Protein AF-A0AAW5LLV8-F1 (afdb_monomer)

Organism: Mammaliicoccus sciuri (NCBI:txid1296)

InterPro domains:
  IPR002711 HNH endonuclease [PF01844] (44-89)
  IPR003615 HNH nuclease [SM00507] (31-87)

Secondary structure (DSSP, 8-state):
---HHHHHHHHHHHHHHHHHHHHHHSHHHHHHHHHHHHHTTTB-HHHHHTT---B--EEEESS-TTT-SGGGG-GGGEEEE-HHHHHHHHHHHHHHHTTSS-HHHHHHHS--S--

Foldseek 3Di:
DPDPVVVVVVVVVVVVVVVVVVCCVDPLVVVLFVVQCVVQVQFAQQCVQVVHTDGFDDKDFLPDCVRPVVCVSPSVRIHGHHPVVNVVLVVVVVCCVVVVDDPVVSCVNRDGDDD

Structure (mmCIF, N/CA/C/O backbone):
data_AF-A0AAW5LLV8-F1
#
_entry.id   AF-A0AAW5LLV8-F1
#
loop_
_atom_site.group_PDB
_atom_site.id
_atom_site.type_symbol
_atom_site.label_atom_id
_atom_site.label_alt_id
_atom_site.label_comp_id
_atom_site.label_asym_id
_atom_site.label_entity_id
_atom_site.label_seq_id
_atom_site.pdbx_PDB_ins_code
_atom_site.Cartn_x
_atom_site.Cartn_y
_atom_site.Cartn_z
_atom_site.occupancy
_atom_site.B_iso_or_equiv
_atom_site.auth_seq_id
_atom_site.auth_comp_id
_atom_site.auth_asym_id
_atom_site.auth_atom_id
_atom_site.pdbx_PDB_model_num
ATOM 1 N N . MET A 1 1 ? 26.614 10.230 32.255 1.00 39.31 1 MET A N 1
ATOM 2 C CA . MET A 1 1 ? 26.917 9.014 31.468 1.00 39.31 1 MET A CA 1
ATOM 3 C C . MET A 1 1 ? 25.937 8.973 30.303 1.00 39.31 1 MET A C 1
ATOM 5 O O . MET A 1 1 ? 24.740 8.979 30.550 1.00 39.31 1 MET A O 1
ATOM 9 N N . LYS A 1 2 ? 26.411 9.098 29.056 1.00 35.38 2 LYS A N 1
ATOM 10 C CA . LYS A 1 2 ? 25.548 9.063 27.862 1.00 35.38 2 LYS A CA 1
ATOM 11 C C . LYS A 1 2 ? 25.238 7.593 27.552 1.00 35.38 2 LYS A C 1
ATOM 13 O O . LYS A 1 2 ? 26.169 6.823 27.359 1.00 35.38 2 LYS A O 1
ATOM 18 N N . ASN A 1 3 ? 23.958 7.224 27.584 1.00 43.56 3 ASN A N 1
ATOM 19 C CA . ASN A 1 3 ? 23.469 5.850 27.442 1.00 43.56 3 ASN A CA 1
ATOM 20 C C . ASN A 1 3 ? 23.862 5.230 26.088 1.00 43.56 3 ASN A C 1
ATOM 22 O O . ASN A 1 3 ? 23.452 5.713 25.034 1.00 43.56 3 ASN A O 1
ATOM 26 N N . GLU A 1 4 ? 24.606 4.122 26.124 1.00 45.62 4 GLU A N 1
ATOM 27 C CA . GLU A 1 4 ? 24.960 3.292 24.958 1.00 45.62 4 GLU A CA 1
ATOM 28 C C . GLU A 1 4 ? 23.728 2.673 24.263 1.00 45.62 4 GLU A C 1
ATOM 30 O O . GLU A 1 4 ? 23.782 2.340 23.079 1.00 45.62 4 GLU A O 1
ATOM 35 N N . SER A 1 5 ? 22.588 2.591 24.960 1.00 53.72 5 SER A N 1
ATOM 36 C CA . SER A 1 5 ? 21.329 2.036 24.446 1.00 53.72 5 SER A CA 1
ATOM 37 C C . SER A 1 5 ? 20.678 2.877 23.340 1.00 53.72 5 SER A C 1
ATOM 39 O O . SER A 1 5 ? 20.073 2.316 22.427 1.00 53.72 5 SER A O 1
ATOM 41 N N . THR A 1 6 ? 20.839 4.204 23.353 1.00 51.00 6 THR A N 1
ATOM 42 C CA . THR A 1 6 ? 20.259 5.091 22.327 1.00 51.00 6 THR A CA 1
ATOM 43 C C . THR A 1 6 ? 20.999 4.969 20.989 1.00 51.00 6 THR A C 1
ATOM 45 O O . THR A 1 6 ? 20.378 4.970 19.929 1.00 51.00 6 THR A O 1
ATOM 48 N N . LYS A 1 7 ? 22.324 4.765 21.035 1.00 49.78 7 LYS A N 1
ATOM 49 C CA . LYS A 1 7 ? 23.199 4.690 19.851 1.00 49.78 7 LYS A CA 1
ATOM 50 C C . LYS A 1 7 ? 22.944 3.430 19.012 1.00 49.78 7 LYS A C 1
ATOM 52 O O . LYS A 1 7 ? 23.010 3.472 17.786 1.00 49.78 7 LYS A O 1
ATOM 57 N N . SER A 1 8 ? 22.614 2.324 19.681 1.00 60.62 8 SER A N 1
ATOM 58 C CA . SER A 1 8 ? 22.216 1.047 19.071 1.00 60.62 8 SER A CA 1
ATOM 59 C C . SER A 1 8 ? 20.878 1.153 18.326 1.00 60.62 8 SER A C 1
ATOM 61 O O . SER A 1 8 ? 20.790 0.792 17.151 1.00 60.62 8 SER A O 1
ATOM 63 N N . TYR A 1 9 ? 19.857 1.739 18.963 1.00 58.06 9 TYR A N 1
ATOM 64 C CA . TYR A 1 9 ? 18.528 1.896 18.364 1.00 58.06 9 TYR A CA 1
ATOM 65 C C . TYR A 1 9 ? 18.525 2.849 17.159 1.00 58.06 9 TYR A C 1
ATOM 67 O O . TYR A 1 9 ? 17.908 2.555 16.135 1.00 58.06 9 TYR A O 1
ATOM 75 N N . GLU A 1 10 ? 19.243 3.971 17.245 1.00 60.19 10 GLU A N 1
ATOM 76 C CA . GLU A 1 10 ? 19.370 4.930 16.140 1.00 60.19 10 GLU A CA 1
ATOM 77 C C . GLU A 1 10 ? 20.088 4.325 14.927 1.00 60.19 10 GLU A C 1
ATOM 79 O O . GLU A 1 10 ? 19.669 4.540 13.789 1.00 60.19 10 GLU A O 1
ATOM 84 N N . THR A 1 11 ? 21.122 3.513 15.169 1.00 61.09 11 THR A N 1
ATOM 85 C CA . THR A 1 11 ? 21.874 2.820 14.113 1.00 61.09 11 THR A CA 1
ATOM 86 C C . THR A 1 11 ? 21.008 1.753 13.438 1.00 61.09 11 THR A C 1
ATOM 88 O O . THR A 1 11 ? 20.898 1.738 12.214 1.00 61.09 11 THR A O 1
ATOM 91 N N . TYR A 1 12 ? 20.301 0.932 14.222 1.00 60.12 12 TYR A N 1
ATOM 92 C CA . TYR A 1 12 ? 19.357 -0.068 13.709 1.00 60.12 12 TYR A CA 1
ATOM 93 C C . TYR A 1 12 ? 18.222 0.567 12.887 1.00 60.12 12 TYR A C 1
ATOM 95 O O . TYR A 1 12 ? 17.866 0.087 11.808 1.00 60.12 12 TYR A O 1
ATOM 103 N N . ARG A 1 13 ? 17.672 1.690 13.364 1.00 60.91 13 ARG A N 1
ATOM 104 C CA . ARG A 1 13 ? 16.650 2.460 12.645 1.00 60.91 13 ARG A CA 1
ATOM 105 C C . ARG A 1 13 ? 17.182 2.993 11.310 1.00 60.91 13 ARG A C 1
ATOM 107 O O . ARG A 1 13 ? 16.498 2.871 10.296 1.00 60.91 13 ARG A O 1
ATOM 114 N N . TYR A 1 14 ? 18.391 3.548 11.301 1.00 63.25 14 TYR A N 1
ATOM 115 C CA . TYR A 1 14 ? 19.027 4.089 10.101 1.00 63.25 14 TYR A CA 1
ATOM 116 C C . TYR A 1 14 ? 19.332 3.011 9.048 1.00 63.25 14 TYR A C 1
ATOM 118 O O . TYR A 1 14 ? 19.102 3.223 7.855 1.00 63.25 14 TYR A O 1
ATOM 126 N N . GLU A 1 15 ? 19.805 1.835 9.465 1.00 64.38 15 GLU A N 1
ATOM 127 C CA . GLU A 1 15 ? 20.052 0.705 8.561 1.00 64.38 15 GLU A CA 1
ATOM 128 C C . GLU A 1 15 ? 18.757 0.143 7.962 1.00 64.38 15 GLU A C 1
ATOM 130 O O . GLU A 1 15 ? 18.696 -0.100 6.753 1.00 64.38 15 GLU A O 1
ATOM 135 N N . ARG A 1 16 ? 17.685 0.040 8.761 1.00 65.69 16 ARG A N 1
ATOM 136 C CA . ARG A 1 16 ? 16.348 -0.310 8.258 1.00 65.69 16 ARG A CA 1
ATOM 137 C C . ARG A 1 16 ? 15.821 0.710 7.253 1.00 65.69 16 ARG A C 1
ATOM 139 O O . ARG A 1 16 ? 15.328 0.321 6.198 1.00 65.69 16 ARG A O 1
ATOM 146 N N . ASP A 1 17 ? 15.949 2.006 7.536 1.00 70.62 17 ASP A N 1
ATOM 147 C CA . ASP A 1 17 ? 15.524 3.066 6.614 1.00 70.62 17 ASP A CA 1
ATOM 148 C C . ASP A 1 17 ? 16.286 2.998 5.276 1.00 70.62 17 ASP A C 1
ATOM 150 O O . ASP A 1 17 ? 15.679 3.126 4.210 1.00 70.62 17 ASP A O 1
ATOM 154 N N . LYS A 1 18 ? 17.589 2.682 5.300 1.00 72.81 18 LYS A N 1
ATOM 155 C CA . LYS A 1 18 ? 18.368 2.402 4.080 1.00 72.81 18 LYS A CA 1
ATOM 156 C C . LYS A 1 18 ? 17.859 1.182 3.317 1.00 72.81 18 LYS A C 1
ATOM 158 O O . LYS A 1 18 ? 17.788 1.225 2.087 1.00 72.81 18 LYS A O 1
ATOM 163 N N . GLN A 1 19 ? 17.521 0.105 4.023 1.00 72.69 19 GLN A N 1
ATOM 164 C CA . GLN A 1 19 ? 16.978 -1.103 3.409 1.00 72.69 19 GLN A CA 1
ATOM 165 C C . GLN A 1 19 ? 15.648 -0.806 2.707 1.00 72.69 19 GLN A C 1
ATOM 167 O O . GLN A 1 19 ? 15.497 -1.154 1.539 1.00 72.69 19 GLN A O 1
ATOM 172 N N . PHE A 1 20 ? 14.743 -0.060 3.347 1.00 74.38 20 PHE A N 1
ATOM 173 C CA . PHE A 1 20 ? 13.473 0.359 2.745 1.00 74.38 20 PHE A CA 1
ATOM 174 C C . PHE A 1 20 ? 13.672 1.171 1.461 1.00 74.38 20 PHE A C 1
ATOM 176 O O . PHE A 1 20 ? 13.080 0.853 0.430 1.00 74.38 20 PHE A O 1
ATOM 183 N N . ILE A 1 21 ? 14.556 2.174 1.481 1.00 74.56 21 ILE A N 1
ATOM 184 C CA . ILE A 1 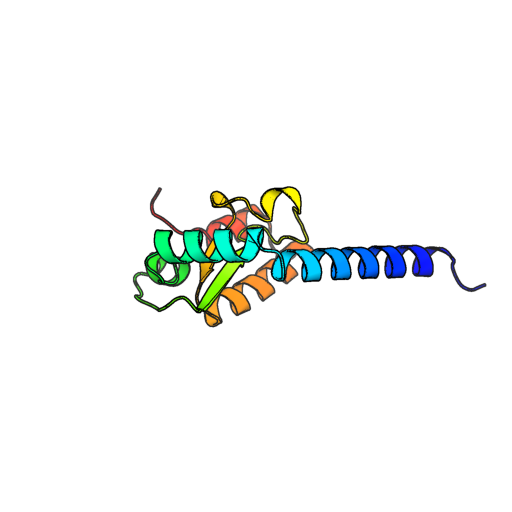21 ? 14.859 2.999 0.297 1.00 74.56 21 ILE A CA 1
ATOM 185 C C . ILE A 1 21 ? 15.421 2.147 -0.851 1.00 74.56 21 ILE A C 1
ATOM 187 O O . ILE A 1 21 ? 15.104 2.384 -2.021 1.00 74.56 21 ILE A O 1
ATOM 191 N N . LYS A 1 22 ? 16.254 1.147 -0.540 1.00 78.25 22 LYS A N 1
ATOM 192 C CA . LYS A 1 22 ? 16.808 0.236 -1.547 1.00 78.25 22 LYS A CA 1
ATOM 193 C C . LYS A 1 22 ? 15.715 -0.607 -2.206 1.00 78.25 22 LYS A C 1
ATOM 195 O O . LYS A 1 22 ? 15.752 -0.770 -3.425 1.00 78.25 22 LYS A O 1
ATOM 200 N N . GLU A 1 23 ? 14.738 -1.087 -1.437 1.00 78.06 23 GLU A N 1
ATOM 201 C CA . GLU A 1 23 ? 13.633 -1.887 -1.975 1.00 78.06 23 GLU A CA 1
ATOM 202 C C . GLU A 1 23 ? 12.763 -1.074 -2.937 1.00 78.06 23 GLU A C 1
ATOM 204 O O . GLU A 1 23 ? 12.510 -1.537 -4.050 1.00 78.06 23 GLU A O 1
ATOM 209 N N . TYR A 1 24 ? 12.426 0.178 -2.602 1.00 73.25 24 TYR A N 1
ATOM 210 C CA . TYR A 1 24 ? 11.686 1.075 -3.507 1.00 73.25 24 TYR A CA 1
ATOM 211 C C . TYR A 1 24 ? 12.422 1.364 -4.826 1.00 73.25 24 TYR A C 1
ATOM 213 O O . TYR A 1 24 ? 11.797 1.628 -5.852 1.00 73.25 24 TYR A O 1
ATOM 221 N N . ASN A 1 25 ? 13.754 1.293 -4.833 1.00 80.06 25 ASN A N 1
ATOM 222 C CA . ASN A 1 25 ? 14.558 1.480 -6.042 1.00 80.06 25 ASN A CA 1
ATOM 223 C C . ASN A 1 25 ? 14.857 0.171 -6.789 1.00 80.06 25 ASN A C 1
ATOM 225 O O . ASN A 1 25 ? 15.403 0.204 -7.899 1.00 80.06 25 ASN A O 1
ATOM 229 N N . SER A 1 26 ? 14.498 -0.976 -6.211 1.00 88.19 26 SER A N 1
ATOM 230 C CA . SER A 1 26 ? 14.795 -2.290 -6.770 1.00 88.19 26 SER A CA 1
ATOM 231 C C . SER A 1 26 ? 14.024 -2.553 -8.070 1.00 88.19 26 SER A C 1
ATOM 233 O O . SER A 1 26 ? 12.922 -2.049 -8.306 1.00 88.19 26 SER A O 1
ATOM 235 N N . LYS A 1 27 ? 14.604 -3.387 -8.944 1.00 92.25 27 LYS A N 1
ATOM 236 C CA . LYS A 1 27 ? 13.912 -3.865 -10.154 1.00 92.25 27 LYS A CA 1
ATOM 237 C C . LYS A 1 27 ? 12.668 -4.684 -9.805 1.00 92.25 27 LYS A C 1
ATOM 239 O O . LYS A 1 27 ? 11.681 -4.589 -10.528 1.00 92.25 27 LYS A O 1
ATOM 244 N N . VAL A 1 28 ? 12.729 -5.440 -8.707 1.00 92.69 28 VAL A N 1
ATOM 245 C CA . VAL A 1 28 ? 11.625 -6.266 -8.204 1.00 92.69 28 VAL A CA 1
ATOM 246 C C . VAL A 1 28 ? 10.431 -5.378 -7.881 1.00 92.69 28 VAL A C 1
ATOM 248 O O . VAL A 1 28 ? 9.383 -5.550 -8.488 1.00 92.69 28 VAL A O 1
ATOM 251 N N . TRP A 1 29 ? 10.619 -4.332 -7.068 1.00 93.06 29 TRP A N 1
ATOM 252 C CA . TRP A 1 29 ? 9.539 -3.400 -6.741 1.00 93.06 29 TRP A CA 1
ATOM 253 C C . TRP A 1 29 ? 8.904 -2.761 -7.975 1.00 93.06 29 TRP A C 1
ATOM 255 O O . TRP A 1 29 ? 7.684 -2.694 -8.076 1.00 93.06 29 TRP A O 1
ATOM 265 N N . LYS A 1 30 ? 9.706 -2.311 -8.946 1.00 93.31 30 LYS A N 1
ATOM 266 C CA . LYS A 1 30 ? 9.171 -1.697 -10.174 1.00 93.31 30 LYS A CA 1
ATOM 267 C C . LYS A 1 30 ? 8.281 -2.664 -10.961 1.00 93.31 30 LYS A C 1
ATOM 269 O O . LYS A 1 30 ? 7.259 -2.240 -11.499 1.00 93.31 30 LYS A O 1
ATOM 274 N N . GLN A 1 31 ? 8.659 -3.941 -11.024 1.00 95.56 31 GLN A N 1
ATOM 275 C CA . GLN A 1 31 ? 7.870 -4.983 -11.685 1.00 95.56 31 GLN A CA 1
ATOM 276 C C . GLN A 1 31 ? 6.609 -5.316 -10.888 1.00 95.56 31 GLN A C 1
ATOM 278 O O . GLN A 1 31 ? 5.520 -5.272 -11.456 1.00 95.56 31 GLN A O 1
ATOM 283 N N . THR A 1 32 ? 6.736 -5.543 -9.578 1.00 95.81 32 THR A N 1
ATOM 284 C CA . THR A 1 32 ? 5.601 -5.789 -8.681 1.00 95.81 32 THR A CA 1
ATOM 285 C C . THR A 1 32 ? 4.600 -4.640 -8.754 1.00 95.81 32 THR A C 1
ATOM 287 O O . THR A 1 32 ? 3.435 -4.867 -9.052 1.00 95.81 32 THR A O 1
ATOM 290 N N . ARG A 1 33 ? 5.053 -3.386 -8.623 1.00 95.81 33 ARG A N 1
ATOM 291 C CA . ARG A 1 33 ? 4.202 -2.192 -8.730 1.00 95.81 33 ARG A CA 1
ATOM 292 C C . ARG A 1 33 ? 3.438 -2.151 -10.053 1.00 95.81 33 ARG A C 1
ATOM 294 O O . ARG A 1 33 ? 2.259 -1.813 -10.061 1.00 95.81 33 ARG A O 1
ATOM 301 N N . LYS A 1 34 ? 4.096 -2.468 -11.174 1.00 96.75 34 LYS A N 1
ATOM 302 C CA . LYS A 1 34 ? 3.437 -2.523 -12.488 1.00 96.75 34 LYS A CA 1
ATOM 303 C C . LYS A 1 34 ? 2.384 -3.633 -12.534 1.00 96.75 34 LYS A C 1
ATOM 305 O O . LYS A 1 34 ? 1.304 -3.394 -13.059 1.00 96.75 34 LYS A O 1
ATOM 310 N N . SER A 1 35 ? 2.690 -4.805 -11.979 1.00 97.56 35 SER A N 1
ATOM 311 C CA . SER A 1 35 ? 1.764 -5.939 -11.910 1.00 97.56 35 SER A CA 1
ATOM 312 C C . SER A 1 35 ? 0.523 -5.616 -11.080 1.00 97.56 35 SER A C 1
ATOM 314 O O . SER A 1 35 ? -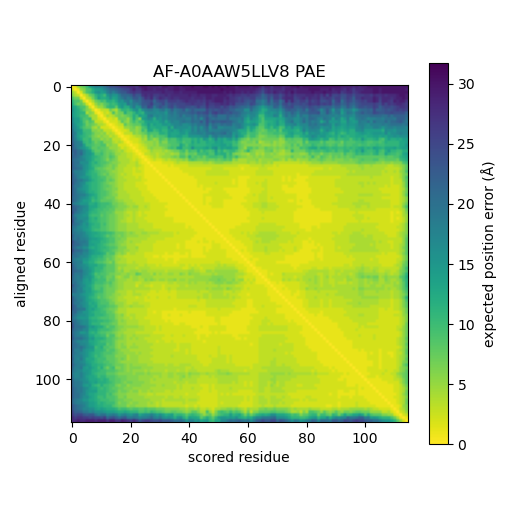0.580 -5.887 -11.533 1.00 97.56 35 SER A O 1
ATOM 316 N N . ILE A 1 36 ? 0.688 -4.992 -9.909 1.00 97.88 36 ILE A N 1
ATOM 317 C CA . ILE A 1 36 ? -0.428 -4.595 -9.037 1.00 97.88 36 ILE A CA 1
ATOM 318 C C . ILE A 1 36 ? -1.296 -3.533 -9.711 1.00 97.88 36 ILE A C 1
ATOM 320 O O . ILE A 1 36 ? -2.507 -3.679 -9.775 1.00 97.88 36 ILE A O 1
ATOM 324 N N . MET A 1 37 ? -0.678 -2.510 -10.308 1.00 97.94 37 MET A N 1
ATOM 325 C CA . MET A 1 37 ? -1.411 -1.487 -11.061 1.00 97.94 37 MET A CA 1
ATOM 326 C C . MET A 1 37 ? -2.197 -2.066 -12.241 1.00 97.94 37 MET A C 1
ATOM 328 O O . MET A 1 37 ? -3.253 -1.541 -12.561 1.00 97.94 37 MET A O 1
ATOM 332 N N . LEU A 1 38 ? -1.687 -3.114 -12.897 1.00 97.88 38 LEU A N 1
ATOM 333 C CA . LEU A 1 38 ? -2.399 -3.791 -13.980 1.00 97.88 38 LEU A CA 1
ATOM 334 C C . LEU A 1 38 ? -3.535 -4.677 -13.453 1.00 97.88 38 LEU A C 1
ATOM 336 O O . LEU A 1 38 ? -4.612 -4.649 -14.028 1.00 97.88 38 LEU A O 1
ATOM 340 N N . ARG A 1 39 ? -3.293 -5.441 -12.379 1.00 97.25 39 ARG A N 1
ATOM 341 C CA . ARG A 1 39 ? -4.300 -6.291 -11.718 1.00 97.25 39 ARG A CA 1
ATOM 342 C C . ARG A 1 39 ? -5.510 -5.473 -11.268 1.00 97.25 39 ARG A C 1
ATOM 344 O O . ARG A 1 39 ? -6.635 -5.916 -11.428 1.00 97.25 39 ARG A O 1
ATOM 351 N N . ASP A 1 40 ? -5.247 -4.289 -10.730 1.00 97.38 40 ASP A N 1
ATOM 352 C CA . ASP A 1 40 ? -6.247 -3.413 -10.122 1.00 97.38 40 ASP A CA 1
ATOM 353 C C . ASP A 1 40 ? -6.836 -2.403 -11.132 1.00 97.38 40 ASP A C 1
ATOM 355 O O . ASP A 1 40 ? -7.399 -1.384 -10.732 1.00 97.38 40 ASP A O 1
ATOM 359 N N . ASP A 1 41 ? -6.641 -2.626 -12.439 1.00 97.56 41 ASP A N 1
ATOM 360 C CA . ASP A 1 41 ? -7.086 -1.762 -13.547 1.00 97.56 41 ASP A CA 1
ATOM 361 C C . ASP A 1 41 ? -6.661 -0.283 -13.428 1.00 97.56 41 ASP A C 1
ATOM 363 O O . ASP A 1 41 ? -7.263 0.632 -13.995 1.00 97.56 41 ASP A O 1
ATOM 367 N N . GLY A 1 42 ? -5.592 -0.010 -12.677 1.00 97.62 42 GLY A N 1
ATOM 368 C CA . GLY A 1 42 ? -5.142 1.343 -12.362 1.00 97.62 42 GLY A CA 1
ATOM 369 C C . GLY A 1 42 ? -6.139 2.135 -11.509 1.00 97.62 42 GLY A C 1
ATOM 370 O O . GLY A 1 42 ? -6.075 3.369 -11.496 1.00 97.62 42 GLY A O 1
ATOM 371 N N . LEU A 1 43 ? -7.046 1.456 -10.805 1.00 98.12 43 LEU A N 1
ATOM 372 C CA . LEU A 1 43 ? -8.069 2.039 -9.943 1.00 98.12 43 LEU A CA 1
ATOM 373 C C . LEU A 1 43 ? -7.729 1.852 -8.464 1.00 98.12 43 LEU A C 1
ATOM 375 O O . LEU A 1 43 ? -7.136 0.858 -8.050 1.00 98.12 43 LEU A O 1
ATOM 379 N N . CYS A 1 44 ? -8.119 2.833 -7.654 1.00 97.94 44 CYS A N 1
ATOM 380 C CA . CYS A 1 44 ? -8.024 2.758 -6.204 1.00 97.94 44 CYS A CA 1
ATOM 381 C C . CYS A 1 44 ? -9.024 1.722 -5.684 1.00 97.94 44 CYS A C 1
ATOM 383 O O . CYS A 1 44 ? -10.230 1.971 -5.714 1.00 97.94 44 CYS A O 1
ATOM 385 N N . GLN A 1 45 ? -8.530 0.602 -5.158 1.00 97.38 45 GLN A N 1
ATOM 386 C CA . GLN A 1 45 ? -9.395 -0.489 -4.697 1.00 97.38 45 GLN A CA 1
ATOM 387 C C . GLN A 1 45 ? -10.205 -0.112 -3.452 1.00 97.38 45 GLN A C 1
ATOM 389 O O . GLN A 1 45 ? -11.341 -0.549 -3.299 1.00 97.38 45 GLN A O 1
ATOM 394 N N . TYR A 1 46 ? -9.679 0.779 -2.606 1.00 96.62 46 TYR A N 1
ATOM 395 C CA . TYR A 1 46 ? -10.435 1.326 -1.476 1.00 96.62 46 TYR A CA 1
ATOM 396 C C . TYR A 1 46 ? -11.599 2.215 -1.935 1.00 96.62 46 TYR A C 1
ATOM 398 O O . TYR A 1 46 ? -12.690 2.128 -1.387 1.00 96.62 46 TYR A O 1
ATOM 406 N N . CYS A 1 47 ? -11.400 3.050 -2.964 1.00 96.81 47 CYS A N 1
ATO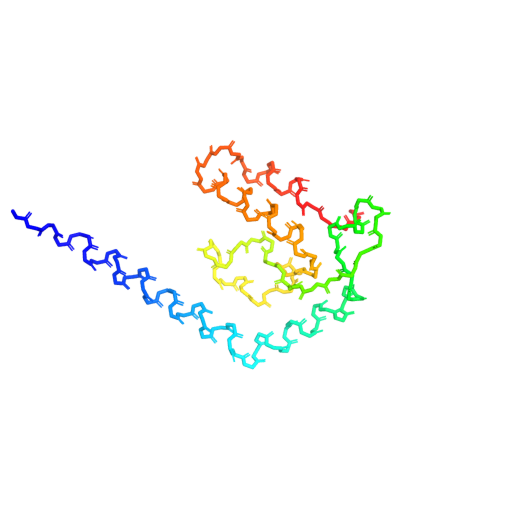M 407 C CA . CYS A 1 47 ? -12.507 3.813 -3.552 1.00 96.81 47 CYS A CA 1
ATOM 408 C C . CYS A 1 47 ? -13.522 2.869 -4.200 1.00 96.81 47 CYS A C 1
ATOM 410 O O . CYS A 1 47 ? -14.719 3.084 -4.051 1.00 96.81 47 CYS A O 1
ATOM 412 N N . LEU A 1 48 ? -13.056 1.821 -4.886 1.00 96.19 48 LEU A N 1
ATOM 413 C CA . LEU A 1 48 ? -13.935 0.863 -5.548 1.00 96.19 48 LEU A CA 1
ATOM 414 C C . LEU A 1 48 ? -14.832 0.125 -4.542 1.00 96.19 48 LEU A C 1
ATOM 416 O O . LEU A 1 48 ? -16.032 0.026 -4.779 1.00 96.19 48 LEU A O 1
ATOM 420 N N . ALA A 1 49 ? -14.285 -0.283 -3.392 1.00 94.12 49 ALA A N 1
ATOM 421 C CA . ALA A 1 49 ? -15.051 -0.856 -2.281 1.00 94.12 49 ALA A CA 1
ATOM 422 C C . ALA A 1 49 ? -16.078 0.130 -1.678 1.00 94.12 49 ALA A C 1
ATOM 424 O O . ALA A 1 49 ? -17.115 -0.279 -1.167 1.00 94.12 49 ALA A O 1
ATOM 425 N N . GLU A 1 50 ? -15.825 1.439 -1.777 1.00 94.62 50 GLU A N 1
ATOM 426 C CA . GLU A 1 50 ? -16.773 2.509 -1.424 1.00 94.62 50 GLU A CA 1
ATOM 427 C C . GLU A 1 50 ? -17.787 2.813 -2.557 1.00 94.62 50 GLU A C 1
ATOM 429 O O . GLU A 1 50 ? -18.601 3.728 -2.424 1.00 94.62 50 GLU A O 1
ATOM 434 N N . GLY A 1 51 ? -17.746 2.092 -3.687 1.00 95.25 51 GLY A N 1
ATOM 435 C CA . GLY A 1 51 ? -18.589 2.339 -4.866 1.00 95.25 51 GLY A CA 1
ATOM 436 C C . GLY A 1 51 ? -18.145 3.533 -5.725 1.00 95.25 51 GLY A C 1
ATOM 437 O O . GLY A 1 51 ? -18.928 4.060 -6.517 1.00 95.25 51 GLY A O 1
ATOM 438 N N . ILE A 1 52 ? -16.900 3.989 -5.571 1.00 96.56 52 ILE A N 1
ATOM 439 C CA . ILE A 1 52 ? -16.342 5.183 -6.216 1.00 96.56 52 ILE A CA 1
ATOM 440 C C . ILE A 1 52 ? -15.252 4.781 -7.216 1.00 96.56 52 ILE A C 1
ATOM 442 O O . ILE A 1 52 ? -14.238 4.183 -6.860 1.00 96.56 52 ILE A O 1
ATOM 446 N N . ILE A 1 53 ? -15.385 5.211 -8.472 1.00 97.44 53 ILE A N 1
ATOM 447 C CA . ILE A 1 53 ? -14.315 5.056 -9.465 1.00 97.44 53 ILE A CA 1
ATOM 448 C C . ILE A 1 53 ? -13.297 6.183 -9.295 1.00 97.44 53 ILE A C 1
ATOM 450 O O . ILE A 1 53 ? -13.584 7.356 -9.529 1.00 97.44 53 ILE A O 1
ATOM 454 N N . CYS A 1 54 ? -12.083 5.824 -8.892 1.00 97.62 54 CYS A N 1
ATOM 455 C CA . CYS A 1 54 ? -10.987 6.761 -8.690 1.00 97.62 54 CYS A CA 1
ATOM 456 C C . CYS A 1 54 ? -9.685 6.147 -9.200 1.00 97.62 54 CYS A C 1
ATOM 458 O O . CYS A 1 54 ? -9.403 4.982 -8.932 1.00 97.62 54 CYS A O 1
ATOM 460 N N . LYS A 1 55 ? -8.877 6.933 -9.911 1.00 98.25 55 LYS A N 1
ATOM 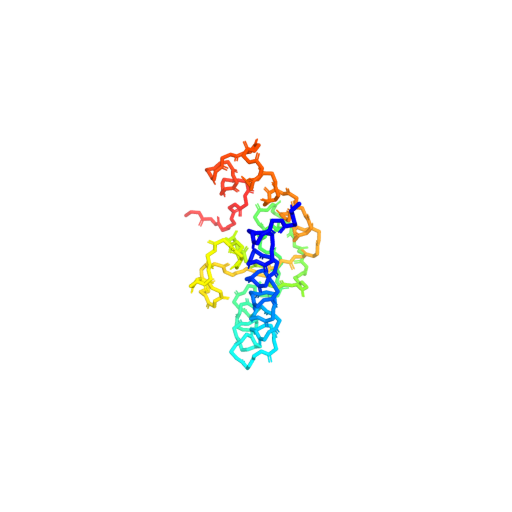461 C CA . LYS A 1 55 ? -7.572 6.494 -10.409 1.00 98.25 55 LYS A CA 1
ATOM 462 C C . LYS A 1 55 ? -6.601 6.247 -9.247 1.00 98.25 55 LYS A C 1
ATOM 464 O O . LYS A 1 55 ? -6.510 7.057 -8.326 1.00 98.25 55 LYS A O 1
ATOM 469 N N . ALA A 1 56 ? -5.839 5.160 -9.322 1.00 98.12 56 ALA A N 1
ATOM 470 C CA . ALA A 1 56 ? -4.719 4.908 -8.428 1.00 98.12 56 ALA A CA 1
ATOM 471 C C . ALA A 1 56 ? -3.465 5.684 -8.854 1.00 98.12 56 ALA A C 1
ATOM 473 O O . ALA A 1 56 ? -3.153 5.850 -10.036 1.00 98.12 56 ALA A O 1
ATOM 474 N N . GLU A 1 57 ? -2.701 6.121 -7.859 1.00 97.62 57 GLU A N 1
ATOM 475 C CA . GLU A 1 57 ? -1.455 6.874 -8.044 1.00 97.62 57 GLU A CA 1
ATOM 476 C C . GLU A 1 57 ? -0.273 6.143 -7.396 1.00 97.62 57 GLU A C 1
ATOM 478 O O . GLU A 1 57 ? 0.864 6.189 -7.884 1.00 97.62 57 GLU A O 1
ATOM 483 N N . VAL A 1 58 ? -0.552 5.391 -6.332 1.00 96.19 58 VAL A N 1
ATOM 484 C CA . VAL A 1 58 ? 0.430 4.656 -5.537 1.00 96.19 58 VAL A CA 1
ATOM 485 C C . VAL A 1 58 ? 0.023 3.196 -5.381 1.00 96.19 58 VAL A C 1
ATOM 487 O O . VAL A 1 58 ? -1.141 2.845 -5.553 1.00 96.19 58 VAL A O 1
ATOM 490 N N . VAL A 1 59 ? 1.002 2.342 -5.088 1.00 96.31 59 VAL A N 1
ATOM 491 C CA . VAL A 1 59 ? 0.737 1.002 -4.556 1.00 96.31 59 VAL A CA 1
ATOM 492 C C . VAL A 1 59 ? 1.005 1.080 -3.063 1.00 96.31 59 VAL A C 1
ATOM 494 O O . VAL A 1 59 ? 2.106 1.463 -2.667 1.00 96.31 59 VAL A O 1
ATOM 497 N N . ASP A 1 60 ? -0.016 0.774 -2.281 1.00 95.00 60 ASP A N 1
ATOM 498 C CA . ASP A 1 60 ? -0.024 0.791 -0.826 1.00 95.00 60 ASP A CA 1
ATOM 499 C C . ASP A 1 60 ? 0.186 -0.630 -0.276 1.00 95.00 60 ASP A C 1
ATOM 501 O O . ASP A 1 60 ? -0.211 -1.616 -0.900 1.00 95.00 60 ASP A O 1
ATOM 505 N N . HIS A 1 61 ? 0.829 -0.725 0.887 1.00 93.06 61 HIS A N 1
ATOM 506 C CA . HIS A 1 61 ? 1.050 -1.976 1.615 1.00 93.06 61 HIS A CA 1
ATOM 507 C C . HIS A 1 61 ? -0.045 -2.147 2.662 1.00 93.06 61 HIS A C 1
ATOM 509 O O . HIS A 1 61 ? -0.033 -1.411 3.643 1.00 93.06 61 HIS A O 1
ATOM 515 N N . PHE A 1 62 ? -0.954 -3.115 2.521 1.00 90.94 62 PHE A N 1
ATOM 516 C CA . PHE A 1 62 ? -2.044 -3.329 3.482 1.00 90.94 62 PHE A CA 1
ATOM 517 C C . PHE A 1 62 ? -1.522 -3.508 4.918 1.00 90.94 62 PHE A C 1
ATOM 519 O O . PHE A 1 62 ? -1.935 -2.786 5.822 1.00 90.94 62 PHE A O 1
ATOM 526 N N . ILE A 1 63 ? -0.546 -4.397 5.108 1.00 86.69 63 ILE A N 1
ATOM 527 C CA . ILE A 1 63 ? 0.314 -4.451 6.293 1.00 86.69 63 ILE A CA 1
ATOM 528 C C . ILE A 1 63 ? 1.596 -3.677 5.971 1.00 86.69 63 ILE A C 1
ATOM 530 O O . ILE A 1 63 ? 2.308 -4.068 5.037 1.00 86.69 63 ILE A O 1
ATOM 534 N N . PRO A 1 64 ? 1.939 -2.623 6.733 1.00 84.50 64 PRO A N 1
ATOM 535 C CA . PRO A 1 64 ? 3.097 -1.793 6.434 1.00 84.50 64 PRO A CA 1
ATOM 536 C C . PRO A 1 64 ? 4.388 -2.602 6.383 1.00 84.50 64 PRO A C 1
ATOM 538 O O . PRO A 1 64 ? 4.670 -3.413 7.263 1.00 84.50 64 PRO A O 1
ATOM 541 N N . MET A 1 65 ? 5.254 -2.286 5.419 1.00 84.19 65 MET A N 1
ATOM 542 C CA . MET A 1 65 ? 6.572 -2.922 5.276 1.00 84.19 65 MET A CA 1
ATOM 543 C C . MET A 1 65 ? 7.436 -2.818 6.550 1.00 84.19 65 MET A C 1
ATOM 545 O O . MET A 1 65 ? 8.342 -3.617 6.777 1.00 84.19 65 MET A O 1
ATOM 549 N N . ARG A 1 66 ? 7.183 -1.802 7.390 1.00 79.62 66 ARG A N 1
ATOM 550 C CA . ARG A 1 66 ? 7.875 -1.622 8.673 1.00 79.62 66 ARG A CA 1
ATOM 551 C C . ARG A 1 66 ? 7.432 -2.622 9.745 1.00 79.62 66 ARG A C 1
ATOM 553 O O . ARG A 1 66 ? 8.205 -2.835 10.680 1.00 79.62 66 ARG A O 1
ATOM 560 N N . ASP A 1 67 ? 6.244 -3.188 9.603 1.00 80.94 67 ASP A N 1
ATOM 561 C CA . ASP A 1 67 ? 5.635 -4.091 10.572 1.00 80.94 67 ASP A CA 1
ATOM 562 C C . ASP A 1 67 ? 5.803 -5.558 10.133 1.00 80.94 67 ASP A C 1
ATOM 564 O O . ASP A 1 67 ? 6.000 -6.422 10.982 1.00 80.94 67 ASP A O 1
ATOM 568 N N . ASP A 1 68 ? 5.836 -5.828 8.820 1.00 84.62 68 ASP A N 1
ATOM 569 C CA . ASP A 1 68 ? 6.140 -7.145 8.246 1.00 84.62 68 ASP A CA 1
ATOM 570 C C . ASP A 1 68 ? 6.947 -7.003 6.938 1.00 84.62 68 ASP A C 1
ATOM 572 O O . ASP A 1 68 ? 6.417 -6.685 5.870 1.00 84.62 68 ASP A O 1
ATOM 576 N N . PHE A 1 69 ? 8.267 -7.198 7.025 1.00 85.31 69 PHE A N 1
ATOM 577 C CA . PHE A 1 69 ? 9.172 -7.033 5.882 1.00 85.31 69 PHE A CA 1
ATOM 578 C C . PHE A 1 69 ? 9.098 -8.190 4.880 1.00 85.31 69 PHE A C 1
ATOM 580 O O . PHE A 1 69 ? 9.423 -8.014 3.700 1.00 85.31 69 PHE A O 1
ATOM 587 N N . ASP A 1 70 ? 8.669 -9.371 5.319 1.00 88.75 70 ASP A N 1
ATOM 588 C CA . ASP A 1 70 ? 8.592 -10.549 4.456 1.00 88.75 70 ASP A CA 1
ATOM 589 C C . ASP A 1 70 ? 7.465 -10.393 3.430 1.00 88.75 70 ASP A C 1
ATOM 591 O O . ASP A 1 70 ? 7.608 -10.813 2.282 1.00 88.75 70 ASP A O 1
ATOM 595 N N . LYS A 1 71 ? 6.422 -9.629 3.776 1.00 89.00 71 LYS A N 1
ATOM 596 C CA . LYS A 1 71 ? 5.314 -9.267 2.880 1.00 89.00 71 LYS A CA 1
ATOM 597 C C . LYS A 1 71 ? 5.573 -8.086 1.944 1.00 89.00 71 LYS A C 1
ATOM 599 O O . LYS A 1 71 ? 4.664 -7.627 1.253 1.00 89.00 71 LYS A O 1
ATOM 604 N N . ARG A 1 72 ? 6.795 -7.547 1.883 1.00 91.88 72 ARG A N 1
ATOM 605 C CA . ARG A 1 72 ? 7.085 -6.319 1.108 1.00 91.88 72 ARG A CA 1
ATOM 606 C C . ARG A 1 72 ? 6.797 -6.421 -0.395 1.00 91.88 72 ARG A C 1
ATOM 608 O O . ARG A 1 72 ? 6.543 -5.393 -1.024 1.00 91.88 72 ARG A O 1
ATOM 615 N N . PHE A 1 73 ? 6.858 -7.633 -0.950 1.00 92.25 73 PHE A N 1
ATOM 616 C CA . PHE A 1 73 ? 6.566 -7.950 -2.355 1.00 92.25 73 PHE A CA 1
ATOM 617 C C . PHE A 1 73 ? 5.404 -8.930 -2.521 1.00 92.25 73 PHE A C 1
ATOM 619 O O . PHE A 1 73 ? 5.160 -9.392 -3.634 1.00 92.25 73 PHE A O 1
ATOM 626 N N . ASP A 1 74 ? 4.720 -9.252 -1.428 1.00 93.62 74 ASP A N 1
ATOM 627 C CA . ASP A 1 74 ? 3.555 -10.120 -1.448 1.00 93.62 74 ASP A CA 1
ATOM 628 C C . ASP A 1 74 ? 2.398 -9.382 -2.127 1.00 93.62 74 ASP A C 1
ATOM 630 O O . ASP A 1 74 ? 2.012 -8.295 -1.697 1.00 93.62 74 ASP A O 1
ATOM 634 N N . ALA A 1 75 ? 1.877 -9.948 -3.214 1.00 92.69 75 ALA A N 1
ATOM 635 C CA . ALA A 1 75 ? 0.820 -9.321 -3.994 1.00 92.69 75 ALA A CA 1
ATOM 636 C C . ALA A 1 75 ? -0.489 -9.188 -3.203 1.00 92.69 75 ALA A C 1
ATOM 638 O O . ALA A 1 75 ? -1.220 -8.223 -3.426 1.00 92.69 75 ALA A O 1
ATOM 639 N N . ASP A 1 76 ? -0.750 -10.092 -2.258 1.00 92.31 76 ASP A N 1
ATOM 640 C CA . ASP A 1 76 ? -1.950 -10.060 -1.412 1.00 92.31 76 ASP A CA 1
ATOM 641 C C . ASP A 1 76 ? -1.847 -8.963 -0.342 1.00 92.31 76 ASP A C 1
ATOM 643 O O . ASP A 1 76 ? -2.844 -8.482 0.194 1.00 92.31 76 ASP A O 1
ATOM 647 N N . ASN A 1 77 ? -0.623 -8.508 -0.066 1.00 93.88 77 ASN A N 1
ATOM 648 C CA . ASN A 1 77 ? -0.350 -7.388 0.822 1.00 93.88 77 ASN A CA 1
ATOM 649 C C . ASN A 1 77 ? -0.242 -6.041 0.085 1.00 93.88 77 ASN A C 1
ATOM 651 O O . ASN A 1 77 ? 0.044 -5.024 0.716 1.00 93.88 77 ASN A O 1
ATOM 655 N N . LEU A 1 78 ? -0.420 -6.010 -1.238 1.00 95.31 78 LEU A N 1
ATOM 656 C CA . LEU A 1 78 ? -0.225 -4.821 -2.065 1.00 95.31 78 LEU A CA 1
ATOM 657 C C . LEU A 1 78 ? -1.497 -4.452 -2.817 1.00 95.31 78 LEU A C 1
ATOM 659 O O . LEU A 1 78 ? -2.145 -5.305 -3.420 1.00 95.31 78 LEU A O 1
ATOM 663 N N . VAL A 1 79 ? -1.804 -3.158 -2.854 1.00 96.44 79 VAL A N 1
ATOM 664 C CA . VAL A 1 79 ? -3.035 -2.655 -3.470 1.00 96.44 79 VAL A CA 1
ATOM 665 C C . VAL A 1 79 ? -2.822 -1.324 -4.175 1.00 96.44 79 VAL A C 1
ATOM 667 O O . VAL A 1 79 ? -2.121 -0.443 -3.677 1.00 96.44 79 VAL A O 1
ATOM 670 N N . ALA A 1 80 ? -3.418 -1.147 -5.350 1.00 97.88 80 ALA A N 1
ATOM 671 C CA . ALA A 1 80 ? -3.450 0.139 -6.024 1.00 97.88 80 ALA A CA 1
ATOM 672 C C . ALA A 1 80 ? -4.380 1.103 -5.265 1.00 97.88 80 ALA A C 1
ATOM 674 O O . ALA A 1 80 ? -5.543 0.807 -4.988 1.00 97.88 80 ALA A O 1
ATOM 675 N N . SER A 1 81 ? -3.856 2.276 -4.912 1.00 97.94 81 SER A N 1
ATOM 676 C CA . SER A 1 81 ? -4.519 3.242 -4.037 1.00 97.94 81 SER A CA 1
ATOM 677 C C . SER A 1 81 ? -4.353 4.677 -4.544 1.00 97.94 81 SER A C 1
ATOM 679 O O . SER A 1 81 ? -3.377 5.029 -5.219 1.00 97.94 81 SER A O 1
ATOM 681 N N . CYS A 1 82 ? -5.329 5.527 -4.229 1.00 97.94 82 CYS A N 1
ATOM 682 C CA . CYS A 1 82 ? -5.225 6.971 -4.421 1.00 97.94 82 CYS A CA 1
ATOM 683 C C . CYS A 1 82 ? -4.442 7.615 -3.266 1.00 97.94 82 CYS A C 1
ATOM 685 O O . CYS A 1 82 ? -4.370 7.076 -2.158 1.00 97.94 82 CYS A O 1
ATOM 687 N N . ILE A 1 83 ? -3.898 8.817 -3.481 1.00 97.31 83 ILE A N 1
ATOM 688 C CA . ILE A 1 83 ? -3.137 9.524 -2.436 1.00 97.31 83 ILE A CA 1
ATOM 689 C C . ILE A 1 83 ? -3.988 9.803 -1.186 1.00 97.31 83 ILE A C 1
ATOM 691 O O . ILE A 1 83 ? -3.475 9.740 -0.064 1.00 97.31 83 ILE A O 1
ATOM 695 N N . ARG A 1 84 ? -5.294 10.060 -1.352 1.00 96.94 84 ARG A N 1
ATOM 696 C CA . ARG A 1 84 ? -6.220 10.310 -0.235 1.00 96.94 84 ARG A CA 1
ATOM 697 C C . ARG A 1 84 ? -6.290 9.111 0.709 1.00 96.94 84 ARG A C 1
ATOM 699 O O . ARG A 1 84 ? -6.057 9.276 1.904 1.00 96.94 84 ARG A O 1
ATOM 706 N N . HIS A 1 85 ? -6.599 7.923 0.189 1.00 97.12 85 HIS A N 1
ATOM 707 C CA . HIS A 1 85 ? -6.697 6.708 1.002 1.00 97.12 85 HIS A CA 1
ATOM 708 C C . HIS A 1 85 ? -5.348 6.310 1.584 1.00 97.12 85 HIS A C 1
ATOM 710 O O . HIS A 1 85 ? -5.293 6.022 2.773 1.00 97.12 85 HIS A O 1
ATOM 716 N N . ASN A 1 86 ? -4.260 6.416 0.816 1.00 95.00 86 ASN A N 1
ATOM 717 C CA . ASN A 1 86 ? -2.912 6.185 1.339 1.00 95.00 86 ASN A CA 1
ATOM 718 C C . ASN A 1 86 ? -2.602 7.078 2.561 1.00 95.00 86 ASN A C 1
ATOM 720 O O . ASN A 1 86 ? -2.133 6.599 3.588 1.00 95.00 86 ASN A O 1
ATOM 724 N N . THR A 1 87 ? -2.949 8.369 2.496 1.00 94.38 87 THR A N 1
ATOM 725 C CA . THR A 1 87 ? -2.751 9.322 3.608 1.00 94.38 87 THR A CA 1
ATOM 726 C C . THR A 1 87 ? -3.647 9.014 4.812 1.00 94.38 87 THR A C 1
ATOM 728 O O . THR A 1 87 ? -3.239 9.157 5.965 1.00 94.38 87 THR A O 1
ATOM 731 N N . LEU A 1 88 ? -4.900 8.624 4.570 1.00 95.38 88 LEU A N 1
ATOM 732 C CA . LEU A 1 88 ? -5.830 8.240 5.633 1.00 95.38 88 LEU A CA 1
ATOM 733 C C . LEU A 1 88 ? -5.373 6.956 6.335 1.00 95.38 88 LEU A C 1
ATOM 735 O O . LEU A 1 88 ? -5.422 6.887 7.564 1.00 95.38 88 LEU A O 1
ATOM 739 N N . LYS A 1 89 ? -4.882 5.979 5.572 1.00 94.62 89 LYS A N 1
ATOM 740 C CA . LYS A 1 89 ? -4.392 4.706 6.093 1.00 94.62 89 LYS A CA 1
ATOM 741 C C . LYS A 1 89 ? -3.121 4.877 6.904 1.00 94.62 89 LYS A C 1
ATOM 743 O O . LYS A 1 89 ? -3.049 4.327 7.996 1.00 94.62 89 LYS A O 1
ATOM 748 N N . GLU A 1 90 ? -2.195 5.735 6.476 1.00 92.12 90 GLU A N 1
ATOM 749 C CA . GLU A 1 90 ? -1.003 6.073 7.265 1.00 92.12 90 GLU A CA 1
ATOM 750 C C . GLU A 1 90 ? -1.369 6.583 8.674 1.00 92.12 90 GLU A C 1
ATOM 752 O O . GLU A 1 90 ? -0.733 6.214 9.666 1.00 92.12 90 GLU A O 1
ATOM 757 N N . LYS A 1 91 ? -2.432 7.391 8.798 1.00 93.62 91 LYS A N 1
ATOM 758 C CA . LYS A 1 91 ? -2.925 7.846 10.110 1.00 93.62 91 LYS A CA 1
ATOM 759 C C . LYS A 1 91 ? -3.441 6.683 10.955 1.00 93.62 91 LYS A C 1
ATOM 761 O O . LYS A 1 91 ? -3.143 6.624 12.145 1.00 93.62 91 LYS A O 1
ATOM 766 N N . ASP A 1 92 ? -4.189 5.752 10.370 1.00 94.12 92 ASP A N 1
ATOM 767 C CA . ASP A 1 92 ? -4.675 4.580 11.103 1.00 94.12 92 ASP A CA 1
ATOM 768 C C . ASP A 1 92 ? -3.556 3.592 11.448 1.00 94.12 92 ASP A C 1
ATOM 770 O O . ASP A 1 92 ? -3.582 3.005 12.523 1.00 94.12 92 ASP A O 1
ATOM 774 N N . GLU A 1 93 ? -2.522 3.466 10.620 1.00 92.00 93 GLU A N 1
ATOM 775 C CA . GLU A 1 93 ? -1.319 2.698 10.954 1.00 92.00 93 GLU A CA 1
ATOM 776 C C . GLU A 1 93 ? -0.594 3.289 12.168 1.00 92.00 93 GLU A C 1
ATOM 778 O O . GLU A 1 93 ? -0.120 2.559 13.038 1.00 92.00 93 GLU A O 1
ATOM 783 N N . GLN A 1 94 ? -0.52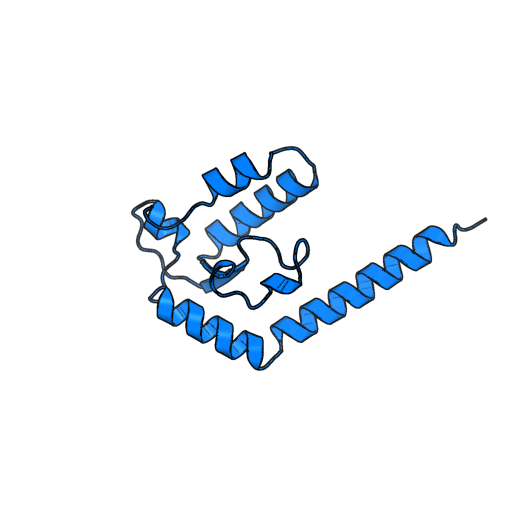0 4.622 12.267 1.00 90.94 94 GLN A N 1
ATOM 784 C CA . GLN A 1 94 ? 0.010 5.285 13.462 1.00 90.94 94 GLN A CA 1
ATOM 785 C C . GLN A 1 94 ? -0.860 4.996 14.689 1.00 90.94 94 GLN A C 1
ATOM 787 O O . GLN A 1 94 ? -0.325 4.688 15.754 1.00 90.94 94 GLN A O 1
ATOM 792 N N . ARG A 1 95 ? -2.190 5.038 14.545 1.00 93.19 95 ARG A N 1
ATOM 793 C CA . ARG A 1 95 ? -3.128 4.680 15.622 1.00 93.19 95 ARG A CA 1
ATOM 794 C C . ARG A 1 95 ? -2.957 3.225 16.059 1.00 93.19 95 ARG A C 1
ATOM 796 O O . ARG A 1 95 ? -2.934 2.966 17.259 1.00 93.19 95 ARG A O 1
ATOM 803 N N . LEU A 1 96 ? -2.774 2.300 15.117 1.00 89.69 96 LEU A N 1
ATOM 804 C CA . LEU A 1 96 ? -2.506 0.886 15.384 1.00 89.69 96 LEU A CA 1
ATOM 805 C C . LEU A 1 96 ? -1.190 0.710 16.158 1.00 89.69 96 LEU A C 1
ATOM 807 O O . LEU A 1 96 ? -1.175 0.067 17.207 1.00 89.69 96 LEU A O 1
ATOM 811 N N . ARG A 1 97 ? -0.097 1.352 15.715 1.00 87.44 97 ARG A N 1
ATOM 812 C CA . ARG A 1 97 ? 1.202 1.334 16.421 1.00 87.44 97 ARG A CA 1
ATOM 813 C C . ARG A 1 97 ? 1.115 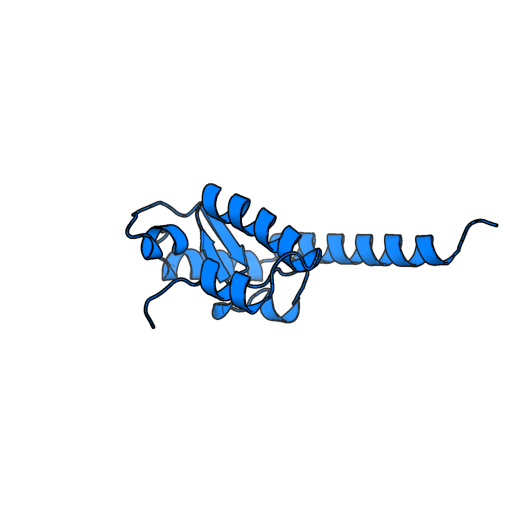1.911 17.835 1.00 87.44 97 ARG A C 1
ATOM 815 O O . ARG A 1 97 ? 1.724 1.376 18.758 1.00 87.44 97 ARG A O 1
ATOM 822 N N . ASN A 1 98 ? 0.317 2.961 18.012 1.00 92.06 98 ASN A N 1
ATOM 823 C CA . ASN A 1 98 ? 0.055 3.587 19.307 1.00 92.06 98 ASN A CA 1
ATOM 824 C C . ASN A 1 98 ? -0.987 2.827 20.149 1.00 92.06 98 ASN A C 1
ATOM 826 O O . ASN A 1 98 ? -1.363 3.309 21.216 1.00 92.06 98 ASN A O 1
ATOM 830 N N . LYS A 1 99 ? -1.457 1.657 19.688 1.00 91.75 99 LYS A N 1
ATOM 831 C CA . LYS A 1 99 ? -2.469 0.815 20.347 1.00 91.75 99 LYS A CA 1
ATOM 832 C C . LYS A 1 99 ? -3.796 1.539 20.621 1.00 91.75 99 LYS A C 1
ATOM 834 O O . LYS A 1 99 ? -4.491 1.225 21.580 1.00 91.75 99 LYS A O 1
ATOM 839 N N . GLN A 1 100 ? -4.143 2.517 19.785 1.00 96.12 100 GLN A N 1
ATOM 840 C CA . GLN A 1 100 ? -5.410 3.258 19.854 1.00 96.12 100 GLN A CA 1
ATOM 841 C C . GLN A 1 100 ? -6.551 2.550 19.115 1.00 96.12 100 GLN A C 1
ATOM 843 O O . GLN A 1 100 ? -7.710 2.881 19.337 1.00 96.12 100 GLN A O 1
ATOM 848 N N . ILE A 1 101 ? -6.215 1.626 18.214 1.00 95.06 101 ILE A N 1
ATOM 849 C CA . ILE A 1 101 ? -7.134 0.705 17.541 1.00 95.06 101 ILE A CA 1
ATOM 850 C C . ILE A 1 101 ? -6.493 -0.683 17.516 1.00 95.06 101 ILE A C 1
ATOM 852 O O . ILE A 1 101 ? -5.266 -0.813 17.569 1.00 95.06 101 ILE A O 1
ATOM 856 N N . THR A 1 102 ? -7.317 -1.715 17.437 1.00 93.44 102 THR A N 1
ATOM 857 C CA . THR A 1 102 ? -6.902 -3.108 17.281 1.00 93.44 102 THR A CA 1
ATOM 858 C C . THR A 1 102 ? -6.564 -3.427 15.823 1.00 93.44 102 THR A C 1
ATOM 8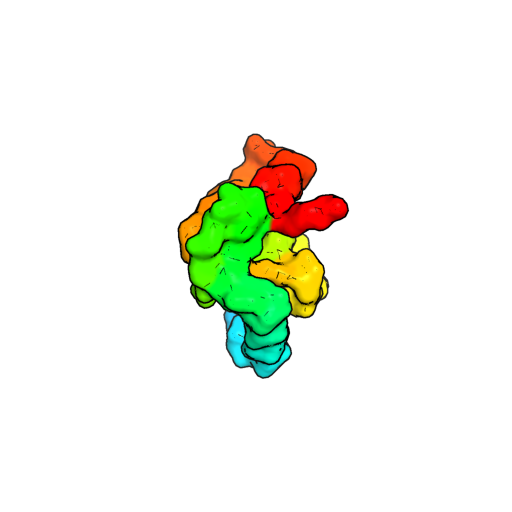60 O O . THR A 1 102 ? -6.993 -2.741 14.892 1.00 93.44 102 THR A O 1
ATOM 863 N N . LEU A 1 103 ? -5.804 -4.508 15.608 1.00 89.44 103 LEU A N 1
ATOM 864 C CA . LEU A 1 103 ? -5.530 -5.015 14.259 1.00 89.44 103 LEU A CA 1
ATOM 865 C C . LEU A 1 103 ? -6.823 -5.427 13.541 1.00 89.44 103 LEU A C 1
ATOM 867 O O . LEU A 1 103 ? -6.928 -5.253 12.333 1.00 89.44 103 LEU A O 1
ATOM 871 N N . GLU A 1 104 ? -7.798 -5.944 14.285 1.00 91.81 104 GLU A N 1
ATOM 872 C CA . GLU A 1 104 ? -9.098 -6.347 13.752 1.00 91.81 104 GLU A CA 1
ATOM 873 C C . GLU A 1 104 ? -9.896 -5.136 13.250 1.00 91.81 104 GLU A C 1
ATOM 875 O O . GLU A 1 104 ? -10.345 -5.117 12.109 1.00 91.81 104 GLU A O 1
ATOM 880 N N . GLU A 1 105 ? -9.988 -4.067 14.048 1.00 93.75 105 GLU A N 1
ATOM 881 C CA . GLU A 1 105 ? -10.620 -2.808 13.624 1.00 93.75 105 GLU A CA 1
ATOM 882 C C . GLU A 1 105 ? -9.921 -2.193 12.407 1.00 93.75 105 GLU A C 1
ATOM 884 O O . GLU A 1 105 ? -10.583 -1.702 11.493 1.00 93.75 105 GLU A O 1
ATOM 889 N N . TYR A 1 106 ? -8.585 -2.237 12.375 1.00 93.12 106 TYR A N 1
ATOM 890 C CA . TYR A 1 106 ? -7.809 -1.766 11.231 1.00 93.12 106 TYR A CA 1
ATOM 891 C C . TYR A 1 106 ? -8.141 -2.559 9.963 1.00 93.12 106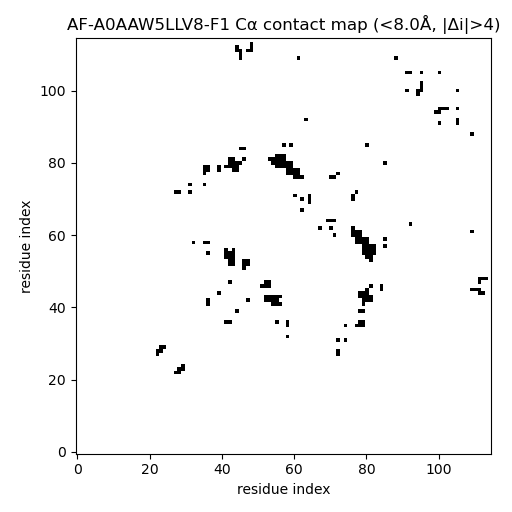 TYR A C 1
ATOM 893 O O . TYR A 1 106 ? -8.452 -1.963 8.932 1.00 93.12 106 TYR A O 1
ATOM 901 N N . LYS A 1 107 ? -8.116 -3.896 10.047 1.00 90.56 107 LYS A N 1
ATOM 902 C CA . LYS A 1 107 ? -8.410 -4.777 8.913 1.00 90.56 107 LYS A CA 1
ATOM 903 C C . LYS A 1 107 ? -9.833 -4.598 8.408 1.00 90.56 107 LYS A C 1
ATOM 905 O O . LYS A 1 107 ? -10.019 -4.491 7.206 1.00 90.56 107 LYS A O 1
ATOM 910 N N . ASN A 1 108 ? -10.807 -4.502 9.309 1.00 91.81 108 ASN A N 1
ATOM 911 C CA . ASN A 1 108 ? -12.207 -4.307 8.939 1.00 91.81 108 ASN A CA 1
ATOM 912 C C . ASN A 1 108 ? -12.441 -2.956 8.260 1.00 91.81 108 ASN A C 1
ATOM 914 O O . ASN A 1 108 ? -13.200 -2.877 7.301 1.00 91.81 108 ASN A O 1
ATOM 918 N N . LYS A 1 109 ? -11.755 -1.897 8.709 1.00 92.75 109 LYS A N 1
ATOM 919 C CA . LYS A 1 109 ? -11.851 -0.573 8.085 1.00 92.75 109 LYS A CA 1
ATOM 920 C C . LYS A 1 109 ? -11.226 -0.520 6.691 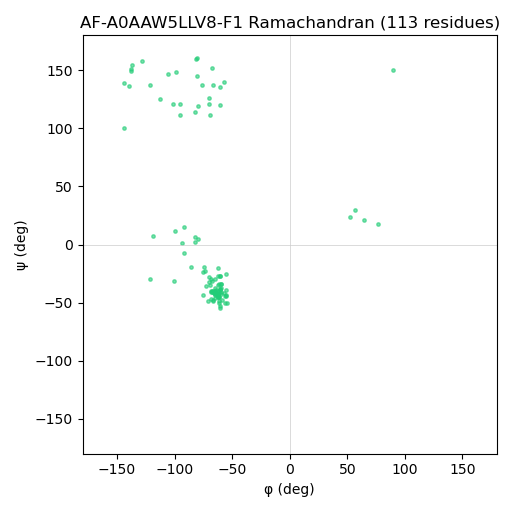1.00 92.75 109 LYS A C 1
ATOM 922 O O . LYS A 1 109 ? -11.752 0.162 5.820 1.00 92.75 109 LYS A O 1
ATOM 927 N N . TRP A 1 110 ? -10.082 -1.174 6.514 1.00 93.62 110 TRP A N 1
ATOM 928 C CA . TRP A 1 110 ? -9.299 -1.128 5.276 1.00 93.62 110 TRP A CA 1
ATOM 929 C C . TRP A 1 110 ? -9.515 -2.347 4.384 1.00 93.62 110 TRP A C 1
ATOM 931 O O . TRP A 1 110 ? -8.767 -2.545 3.432 1.00 93.62 110 TRP A O 1
ATOM 941 N N . LYS A 1 111 ? -10.520 -3.172 4.674 1.00 87.44 111 LYS A N 1
ATOM 942 C CA . LYS A 1 111 ? -10.903 -4.285 3.814 1.00 87.44 111 LYS A CA 1
ATOM 943 C C . LYS A 1 111 ? -11.322 -3.745 2.446 1.00 87.44 111 LYS A C 1
ATOM 945 O O . LYS A 1 111 ? -12.044 -2.755 2.359 1.00 87.44 111 LYS A O 1
ATOM 950 N N . TYR A 1 112 ? -10.852 -4.389 1.389 1.00 83.75 112 TYR A N 1
ATOM 951 C CA . TYR A 1 112 ? -11.219 -4.083 0.012 1.00 83.75 112 TYR A CA 1
ATOM 952 C C . TYR A 1 112 ? -11.432 -5.396 -0.746 1.00 83.75 112 TYR A C 1
ATOM 954 O O . TYR A 1 112 ? -10.788 -6.396 -0.429 1.00 83.75 112 TYR A O 1
ATOM 962 N N . GLY A 1 113 ? -12.334 -5.376 -1.729 1.00 66.50 113 GLY A N 1
ATOM 963 C CA . GLY A 1 113 ? -12.817 -6.576 -2.414 1.00 66.50 113 GLY A CA 1
ATOM 964 C C . GLY A 1 113 ? -14.049 -7.184 -1.738 1.00 66.50 113 GLY A C 1
ATOM 965 O O . GLY A 1 113 ? -14.250 -7.032 -0.531 1.00 66.50 113 GLY A O 1
ATOM 966 N N . ASP A 1 114 ? -14.883 -7.833 -2.545 1.00 54.12 114 ASP A N 1
ATOM 967 C CA . ASP A 1 114 ? -16.026 -8.609 -2.070 1.00 54.12 114 ASP A CA 1
ATOM 968 C C . ASP A 1 114 ? -15.520 -9.951 -1.507 1.00 54.12 114 ASP A C 1
ATOM 970 O O . ASP A 1 114 ? -14.618 -10.557 -2.089 1.00 54.12 114 ASP A O 1
ATOM 974 N N . ASP A 1 115 ? -16.059 -10.376 -0.358 1.00 43.75 115 ASP A N 1
ATOM 975 C CA . ASP A 1 115 ? -15.854 -11.732 0.186 1.00 43.75 115 ASP A CA 1
ATOM 976 C C . ASP A 1 115 ? -16.312 -12.827 -0.790 1.00 43.75 115 ASP A C 1
ATOM 978 O O . ASP A 1 115 ? -17.403 -12.669 -1.389 1.00 43.75 115 ASP A O 1
#

Nearest PDB structures (foldseek):
  5h0o-assembly1_A  TM=9.294E-01  e=7.992E-08  Geobacillus virus E2
  8fmh-assembly2_E  TM=7.446E-01  e=7.695E-01  Pseudomonas syringae

Sequence (115 aa):
MKNESTKSYETYRYERDKQFIKEYNSKVWKQTRKSIMLRDDGLCQYCLAEGIICKAEVVDHFIPMRDDFDKRFDADNLVASCIRHNTLKEKDEQRLRNKQITLEEYKNKWKYGDD

Mean predicted aligned error: 7.06 Å

pLDDT: mean 85.62, std 15.58, range [35.38, 98.25]

Solvent-accessible surface area (backbone atoms only — not comparable to full-atom values): 6584 Å² total; per-residue (Å²): 134,86,68,70,69,59,60,53,53,54,50,55,50,52,53,49,53,51,52,53,57,50,46,73,68,32,71,63,42,55,51,51,51,51,50,41,32,58,74,42,74,41,27,9,42,63,37,47,63,73,75,35,94,41,66,35,79,45,72,42,51,78,63,46,51,90,81,40,61,86,47,64,79,37,66,93,33,46,40,23,23,28,69,67,57,52,56,54,46,54,53,50,50,51,34,39,76,69,65,74,44,52,72,65,60,51,49,66,71,70,58,55,73,85,134

Radius of gyration: 16.29 Å; Cα contacts (8 Å, |Δi|>4): 121; chains: 1; bounding box: 46×22×45 Å